Protein AF-A0A6F9DZC9-F1 (afdb_monomer_lite)

Secondary structure (DSSP, 8-state):
-PPPPHHHHHHHHHHHHHHHHHHHHTT--HHHHHHHHHHHHHHHHHHHHTT--HHHHH---

Sequence (61 aa):
MTRLDDTTEKTINRVVLDCEVFWILRNIPRTQVDEMKAELEQHLREAVRDGKTVTDVVGAL

Foldseek 3Di:
DDDDDPVQLVVLVVVLVVVLVVCVVVVNDPVVNVVVSVVSSVVSVVCVVVVHGSCVVVPDD

Radius of gyration: 12.07 Å; chains: 1; bounding box: 24×22×33 Å

Structure (mmCIF, N/CA/C/O backbone):
data_AF-A0A6F9DZC9-F1
#
_entry.id   AF-A0A6F9DZC9-F1
#
loop_
_atom_site.group_PDB
_atom_site.id
_atom_site.type_symbol
_atom_site.label_atom_id
_atom_site.label_alt_id
_atom_site.label_comp_id
_atom_site.label_asym_id
_atom_site.label_entity_id
_atom_site.label_seq_id
_atom_site.pdbx_PDB_ins_code
_atom_site.Cartn_x
_atom_site.Cartn_y
_atom_site.Cartn_z
_atom_site.occupancy
_atom_site.B_iso_or_equiv
_atom_site.auth_seq_id
_atom_site.auth_comp_id
_atom_site.auth_asym_id
_atom_site.auth_atom_id
_atom_site.pdbx_PDB_model_num
ATOM 1 N N . MET A 1 1 ? -2.995 12.375 17.672 1.00 49.25 1 MET A N 1
ATOM 2 C CA . MET A 1 1 ? -2.677 11.505 16.522 1.00 49.25 1 MET A CA 1
ATOM 3 C C . MET A 1 1 ? -2.449 10.104 17.069 1.00 49.25 1 MET A C 1
ATOM 5 O O . MET A 1 1 ? -1.494 9.911 17.810 1.00 49.25 1 MET A O 1
ATOM 9 N N . THR A 1 2 ? -3.387 9.184 16.844 1.00 64.50 2 THR A N 1
ATOM 10 C CA . THR A 1 2 ? -3.384 7.850 17.470 1.00 64.50 2 THR A CA 1
ATOM 11 C C . THR A 1 2 ? -2.400 6.938 16.740 1.00 64.50 2 THR A C 1
ATOM 13 O O . THR A 1 2 ? -2.401 6.876 15.511 1.00 64.50 2 THR A O 1
ATOM 16 N N . ARG A 1 3 ? -1.518 6.275 17.490 1.00 80.31 3 ARG A N 1
ATOM 17 C CA . ARG A 1 3 ? -0.588 5.271 16.960 1.00 80.31 3 ARG A CA 1
ATOM 18 C C . ARG A 1 3 ? -1.388 4.028 16.552 1.00 80.31 3 ARG A C 1
ATOM 20 O O . ARG A 1 3 ? -2.267 3.624 17.307 1.00 80.31 3 ARG A O 1
ATOM 27 N N . LEU A 1 4 ? -1.096 3.458 15.382 1.00 84.81 4 LEU A N 1
ATOM 28 C CA . LEU A 1 4 ? -1.686 2.185 14.956 1.00 84.81 4 LEU A CA 1
ATOM 29 C C . LEU A 1 4 ? -1.173 1.061 15.860 1.00 84.81 4 LEU A C 1
ATOM 31 O O . LEU A 1 4 ? -0.028 1.111 16.317 1.00 84.81 4 LEU A O 1
ATOM 35 N N . ASP A 1 5 ? -2.018 0.073 16.138 1.00 92.19 5 ASP A N 1
ATOM 36 C CA . ASP A 1 5 ? -1.584 -1.118 16.859 1.00 92.19 5 ASP A CA 1
ATOM 37 C C . ASP A 1 5 ? -0.704 -2.017 15.971 1.00 92.19 5 ASP A C 1
ATOM 39 O O . ASP A 1 5 ? -0.748 -1.966 14.738 1.00 92.19 5 ASP A O 1
ATOM 43 N N . ASP A 1 6 ? 0.095 -2.867 16.612 1.00 92.88 6 ASP A N 1
ATOM 44 C CA . ASP A 1 6 ? 1.077 -3.712 15.928 1.00 92.88 6 ASP A CA 1
ATOM 45 C C . ASP A 1 6 ? 0.444 -4.744 14.979 1.00 92.88 6 ASP A C 1
ATOM 47 O O . ASP A 1 6 ? 1.104 -5.204 14.044 1.00 92.88 6 ASP A O 1
ATOM 51 N N . THR A 1 7 ? -0.812 -5.142 15.209 1.00 93.50 7 THR A N 1
ATOM 52 C CA . THR A 1 7 ? -1.515 -6.093 14.333 1.00 93.50 7 THR A CA 1
ATOM 53 C C . THR A 1 7 ? -1.905 -5.402 13.039 1.00 93.50 7 THR A C 1
ATOM 55 O O . THR A 1 7 ? -1.606 -5.910 11.959 1.00 93.50 7 THR A O 1
ATOM 58 N N . THR A 1 8 ? -2.494 -4.213 13.147 1.00 93.50 8 THR A N 1
ATOM 59 C CA . THR A 1 8 ? -2.828 -3.367 12.000 1.00 93.50 8 THR A CA 1
ATOM 60 C C . THR A 1 8 ? -1.593 -3.084 11.147 1.00 93.50 8 THR A C 1
ATOM 62 O O . THR A 1 8 ? -1.625 -3.287 9.933 1.00 93.50 8 THR A O 1
ATOM 65 N N . GLU A 1 9 ? -0.481 -2.680 11.765 1.00 95.38 9 GLU A N 1
ATOM 66 C CA . GLU A 1 9 ? 0.745 -2.350 11.030 1.00 95.38 9 GLU A CA 1
ATOM 67 C C . GLU A 1 9 ? 1.315 -3.570 10.286 1.00 95.38 9 GLU A C 1
ATOM 69 O O . GLU A 1 9 ? 1.748 -3.465 9.139 1.00 95.38 9 GLU A O 1
ATOM 74 N N . LYS A 1 10 ? 1.263 -4.765 10.893 1.00 95.38 10 LYS A N 1
ATOM 75 C CA . LYS A 1 10 ? 1.652 -6.017 10.219 1.00 95.38 10 LYS A CA 1
ATOM 76 C C . LYS A 1 10 ? 0.765 -6.324 9.018 1.00 95.38 10 LYS A C 1
ATOM 78 O O . LYS A 1 10 ? 1.285 -6.745 7.986 1.00 95.38 10 LYS A O 1
ATOM 83 N N . THR A 1 11 ? -0.543 -6.108 9.138 1.00 95.00 11 THR A N 1
ATOM 84 C CA . THR A 1 11 ? -1.490 -6.316 8.037 1.00 95.00 11 THR A CA 1
ATOM 85 C C . THR A 1 11 ? -1.215 -5.359 6.879 1.00 95.00 11 THR A C 1
ATOM 87 O O . THR A 1 11 ? -1.133 -5.808 5.738 1.00 95.00 11 THR A O 1
ATOM 90 N N . ILE A 1 12 ? -0.994 -4.069 7.160 1.00 95.81 12 ILE A N 1
ATOM 91 C CA . ILE A 1 12 ? -0.618 -3.075 6.140 1.00 95.81 12 ILE A CA 1
ATOM 92 C C . ILE A 1 12 ? 0.664 -3.511 5.427 1.00 95.81 12 ILE A C 1
ATOM 94 O O . ILE A 1 12 ? 0.675 -3.630 4.204 1.00 95.81 12 ILE A O 1
ATOM 98 N N . ASN A 1 13 ? 1.716 -3.836 6.183 1.00 96.19 13 ASN A N 1
ATOM 99 C CA . ASN A 1 13 ? 2.991 -4.276 5.613 1.00 96.19 13 ASN A CA 1
ATOM 100 C C . ASN A 1 13 ? 2.844 -5.532 4.747 1.00 96.19 13 ASN A C 1
ATOM 102 O O . ASN A 1 13 ? 3.502 -5.652 3.716 1.00 96.19 13 ASN A O 1
ATOM 106 N N . ARG A 1 14 ? 1.974 -6.467 5.148 1.00 95.94 14 ARG A N 1
ATOM 107 C CA . ARG A 1 14 ? 1.715 -7.681 4.375 1.00 95.94 14 ARG A CA 1
ATOM 108 C C . ARG A 1 14 ? 1.052 -7.367 3.036 1.00 95.94 14 ARG A C 1
ATOM 110 O O . ARG A 1 14 ? 1.529 -7.846 2.014 1.00 95.94 14 ARG A O 1
ATOM 117 N N . VAL A 1 15 ? 0.002 -6.551 3.047 1.00 95.62 15 VAL A N 1
ATOM 118 C CA . VAL A 1 15 ? -0.720 -6.143 1.832 1.00 95.62 15 VAL A CA 1
ATOM 119 C C . VAL A 1 15 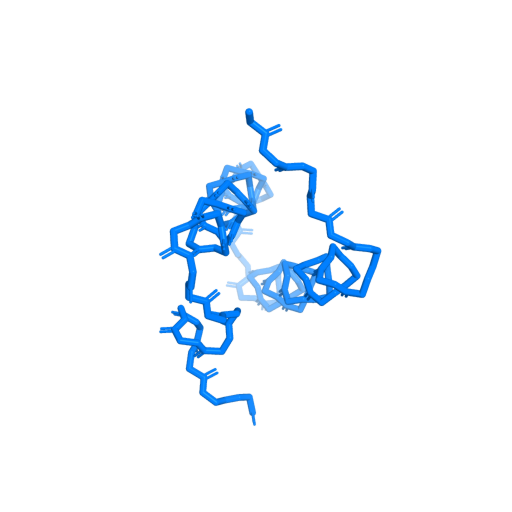? 0.200 -5.383 0.881 1.00 95.62 15 VAL A C 1
ATOM 121 O O . VAL A 1 15 ? 0.260 -5.703 -0.302 1.00 95.62 15 VAL A O 1
ATOM 124 N N . VAL A 1 16 ? 0.972 -4.429 1.404 1.00 96.75 16 VAL A N 1
ATOM 125 C CA . VAL A 1 16 ? 1.929 -3.648 0.611 1.00 96.75 16 VAL A CA 1
ATOM 126 C C . VAL A 1 16 ? 2.975 -4.557 -0.042 1.00 96.75 16 VAL A C 1
ATOM 128 O O . VAL A 1 16 ? 3.259 -4.401 -1.228 1.00 96.75 16 VAL A O 1
ATOM 131 N N . LEU A 1 17 ? 3.500 -5.544 0.692 1.00 96.88 17 LEU A N 1
ATOM 132 C CA . LEU A 1 17 ? 4.448 -6.519 0.151 1.00 96.88 17 LEU A CA 1
ATOM 133 C C . LEU A 1 17 ? 3.824 -7.393 -0.948 1.00 96.88 17 LEU A C 1
ATOM 135 O O . LEU A 1 17 ? 4.459 -7.630 -1.975 1.00 96.88 17 LEU A O 1
ATOM 139 N N . ASP A 1 18 ? 2.593 -7.869 -0.752 1.00 95.88 18 ASP A N 1
ATOM 140 C CA . ASP A 1 18 ? 1.895 -8.690 -1.746 1.00 95.88 18 ASP A CA 1
ATOM 141 C C . ASP A 1 18 ? 1.639 -7.887 -3.044 1.00 95.88 18 ASP A C 1
ATOM 143 O O . ASP A 1 18 ? 1.855 -8.400 -4.148 1.00 95.88 18 ASP A O 1
ATOM 147 N N . CYS A 1 19 ? 1.281 -6.602 -2.930 1.00 96.06 19 CYS A N 1
ATOM 148 C CA . CYS A 1 19 ? 1.155 -5.688 -4.070 1.00 96.06 19 CYS A CA 1
ATOM 149 C C . CYS A 1 19 ? 2.497 -5.421 -4.769 1.00 96.06 19 CYS A C 1
ATOM 151 O O . CYS A 1 19 ? 2.568 -5.494 -5.996 1.00 96.06 19 CYS A O 1
ATOM 153 N N . GLU A 1 20 ? 3.565 -5.166 -4.007 1.00 97.50 20 GLU A N 1
ATOM 154 C CA . GLU A 1 20 ? 4.918 -4.955 -4.536 1.00 97.50 20 GLU A CA 1
ATOM 155 C C . GLU A 1 20 ? 5.371 -6.151 -5.385 1.00 97.50 20 GLU A C 1
ATOM 157 O O . GLU A 1 20 ? 5.784 -5.985 -6.537 1.00 97.50 20 GLU A O 1
ATOM 162 N N . VAL A 1 21 ? 5.223 -7.370 -4.855 1.00 97.38 21 VAL A N 1
ATOM 163 C CA . VAL A 1 21 ? 5.549 -8.607 -5.579 1.00 97.38 21 VAL A CA 1
ATOM 164 C C . VAL A 1 21 ? 4.723 -8.721 -6.859 1.00 97.38 21 VAL A C 1
ATOM 166 O O . VAL A 1 21 ? 5.277 -9.016 -7.921 1.00 97.38 21 VAL A O 1
ATOM 169 N N . PHE A 1 22 ? 3.416 -8.457 -6.789 1.00 96.50 22 PHE A N 1
ATOM 170 C CA . PHE A 1 22 ? 2.546 -8.501 -7.961 1.00 96.50 22 PHE A CA 1
ATOM 171 C C . PHE A 1 22 ? 2.994 -7.517 -9.052 1.00 96.50 22 PHE A C 1
ATOM 173 O O . PHE A 1 22 ? 3.114 -7.905 -10.215 1.00 96.50 22 PHE A O 1
ATOM 180 N N . TRP A 1 23 ? 3.295 -6.265 -8.705 1.00 97.94 23 TRP A N 1
ATOM 181 C CA . TRP A 1 23 ? 3.726 -5.249 -9.670 1.00 97.94 23 TRP A CA 1
ATOM 182 C C . TRP A 1 23 ? 5.072 -5.576 -10.316 1.00 97.94 23 TRP A C 1
ATOM 184 O O . TRP A 1 23 ? 5.216 -5.435 -11.535 1.00 97.94 23 TRP A O 1
ATOM 194 N N . ILE A 1 24 ? 6.025 -6.095 -9.536 1.00 97.50 24 ILE A N 1
ATOM 195 C CA . ILE A 1 24 ? 7.319 -6.560 -10.053 1.00 97.50 24 ILE A CA 1
ATOM 196 C C . ILE A 1 24 ? 7.116 -7.699 -11.060 1.00 97.50 24 ILE A C 1
ATOM 198 O O . ILE A 1 24 ? 7.681 -7.659 -12.153 1.00 97.50 24 ILE A O 1
ATOM 202 N N . LEU A 1 25 ? 6.264 -8.682 -10.744 1.00 98.12 25 LEU A N 1
ATOM 203 C CA . LEU A 1 25 ? 5.949 -9.792 -11.656 1.00 98.12 25 LEU A CA 1
ATOM 204 C C . LEU A 1 25 ? 5.253 -9.329 -12.948 1.00 98.12 25 LEU A C 1
ATOM 206 O O . LEU A 1 25 ? 5.308 -10.022 -13.964 1.00 98.12 25 LEU A O 1
ATOM 210 N N . ARG A 1 26 ? 4.617 -8.154 -12.932 1.00 97.81 26 ARG A N 1
ATOM 211 C CA . ARG A 1 26 ? 3.990 -7.519 -14.103 1.00 97.81 26 ARG A CA 1
ATOM 212 C C . ARG A 1 26 ? 4.938 -6.593 -14.872 1.00 97.81 26 ARG A C 1
ATOM 214 O O . ARG A 1 26 ? 4.489 -5.930 -15.802 1.00 97.81 26 ARG A O 1
ATOM 221 N N . ASN A 1 27 ? 6.232 -6.595 -14.539 1.00 98.00 27 ASN A N 1
ATOM 222 C CA . ASN A 1 27 ? 7.276 -5.770 -15.155 1.00 98.00 27 ASN A CA 1
ATOM 223 C C . ASN A 1 27 ? 7.040 -4.256 -15.023 1.00 98.00 27 ASN A C 1
ATOM 225 O O . ASN A 1 27 ? 7.464 -3.487 -15.887 1.00 98.00 27 ASN A O 1
ATOM 229 N N . ILE A 1 28 ? 6.385 -3.813 -13.944 1.00 98.06 28 ILE A N 1
ATOM 230 C CA . ILE A 1 28 ? 6.339 -2.385 -13.619 1.00 98.06 28 ILE A CA 1
ATOM 231 C C . ILE A 1 28 ? 7.763 -1.928 -13.234 1.00 98.06 28 ILE A C 1
ATOM 233 O O . ILE A 1 28 ? 8.438 -2.629 -12.472 1.00 98.06 28 ILE A O 1
ATOM 237 N N . PRO A 1 29 ? 8.262 -0.789 -13.756 1.00 98.31 29 PRO A N 1
ATOM 238 C CA . PRO A 1 29 ? 9.579 -0.269 -13.400 1.00 98.31 29 PRO A CA 1
ATOM 239 C C . PRO A 1 29 ? 9.738 -0.076 -11.890 1.00 98.31 29 PRO A C 1
ATOM 241 O O . PRO A 1 29 ? 8.842 0.450 -11.237 1.00 98.31 29 PRO A O 1
ATOM 244 N N . ARG A 1 30 ? 10.904 -0.434 -11.337 1.00 96.25 30 ARG A N 1
ATOM 245 C CA . ARG A 1 30 ? 11.156 -0.353 -9.883 1.00 96.25 30 ARG A CA 1
ATOM 246 C C . ARG A 1 30 ? 10.890 1.028 -9.291 1.00 96.25 30 ARG A C 1
ATOM 248 O O . ARG A 1 30 ? 10.256 1.113 -8.255 1.00 96.25 30 ARG A O 1
ATOM 255 N N . THR A 1 31 ? 11.294 2.092 -9.982 1.00 97.50 31 THR A N 1
ATOM 256 C CA . THR A 1 31 ? 11.042 3.469 -9.531 1.00 97.50 31 THR A CA 1
ATOM 257 C C . THR A 1 31 ? 9.550 3.759 -9.383 1.00 97.50 31 THR A C 1
ATOM 259 O O . THR A 1 31 ? 9.141 4.399 -8.425 1.00 97.50 31 THR A O 1
ATOM 262 N N . GLN A 1 32 ? 8.729 3.235 -10.295 1.00 98.25 32 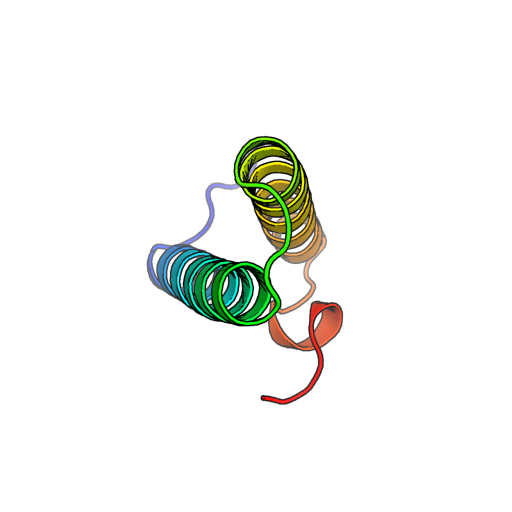GLN A N 1
ATOM 263 C CA . GLN A 1 32 ? 7.278 3.370 -10.224 1.00 98.25 32 GLN A CA 1
ATOM 264 C C . GLN A 1 32 ? 6.684 2.482 -9.120 1.00 98.25 32 GLN A C 1
ATOM 266 O O . GLN A 1 32 ? 5.761 2.900 -8.430 1.00 98.25 32 GLN A O 1
ATOM 271 N N . VAL A 1 33 ? 7.225 1.275 -8.914 1.00 98.19 33 VAL A N 1
ATOM 272 C CA . VAL A 1 33 ? 6.836 0.402 -7.792 1.00 98.19 33 VAL A CA 1
ATOM 273 C C . VAL A 1 33 ? 7.095 1.086 -6.449 1.00 98.19 33 VAL A C 1
ATOM 275 O O . VAL A 1 33 ? 6.228 1.031 -5.583 1.00 98.19 33 VAL A O 1
ATOM 278 N N . ASP A 1 34 ? 8.237 1.755 -6.284 1.00 98.00 34 ASP A N 1
ATOM 279 C CA . ASP A 1 34 ? 8.591 2.459 -5.047 1.00 98.00 34 ASP A CA 1
ATOM 280 C C . ASP A 1 34 ? 7.611 3.606 -4.742 1.00 98.00 34 ASP A C 1
ATOM 282 O O . ASP A 1 34 ? 7.158 3.753 -3.604 1.00 98.00 34 ASP A O 1
ATOM 286 N N . GLU A 1 35 ? 7.229 4.381 -5.762 1.00 98.12 35 GLU A N 1
ATOM 287 C CA . GLU A 1 35 ? 6.224 5.448 -5.648 1.00 98.12 35 GLU A CA 1
ATOM 288 C C . GLU A 1 35 ? 4.847 4.885 -5.271 1.00 98.12 35 GLU A C 1
ATOM 290 O O . GLU A 1 35 ? 4.240 5.316 -4.289 1.00 98.12 35 GLU A O 1
ATOM 295 N N . MET A 1 36 ? 4.382 3.863 -5.998 1.00 97.75 36 MET A N 1
ATOM 296 C CA . MET A 1 36 ? 3.086 3.220 -5.754 1.00 97.75 36 MET A CA 1
ATOM 297 C C . MET A 1 36 ? 3.018 2.557 -4.375 1.00 97.75 36 MET A C 1
ATOM 299 O O . MET A 1 36 ? 1.980 2.585 -3.713 1.00 97.75 36 MET A O 1
ATOM 303 N N . LYS A 1 37 ? 4.128 1.965 -3.927 1.00 97.69 37 LYS A N 1
ATOM 304 C CA . LYS A 1 37 ? 4.274 1.384 -2.592 1.00 97.69 37 LYS A CA 1
ATOM 305 C C . LYS A 1 37 ? 4.102 2.445 -1.510 1.00 97.69 37 LYS A C 1
ATOM 307 O O . LYS A 1 37 ? 3.310 2.239 -0.593 1.00 97.69 37 LYS A O 1
ATOM 312 N N . ALA A 1 38 ? 4.816 3.565 -1.629 1.00 97.88 38 ALA A N 1
ATOM 313 C CA . ALA A 1 38 ? 4.746 4.654 -0.659 1.00 97.88 38 ALA A CA 1
ATOM 314 C C . ALA A 1 38 ? 3.331 5.251 -0.576 1.00 97.88 38 ALA A C 1
ATOM 316 O O . ALA A 1 38 ? 2.813 5.462 0.523 1.00 97.88 38 ALA A O 1
ATOM 317 N N . GLU A 1 39 ? 2.685 5.457 -1.726 1.00 97.31 39 GLU A N 1
ATOM 318 C CA . GLU A 1 39 ? 1.314 5.967 -1.799 1.00 97.31 39 GLU A CA 1
ATOM 319 C C . GLU A 1 39 ? 0.303 4.991 -1.174 1.00 97.31 39 GLU A C 1
ATOM 321 O O . GLU A 1 39 ? -0.529 5.391 -0.356 1.00 97.31 39 GLU A O 1
ATOM 326 N N . LEU A 1 40 ? 0.393 3.694 -1.492 1.00 96.75 40 LEU A N 1
ATOM 327 C CA . LEU A 1 40 ? -0.486 2.674 -0.914 1.00 96.75 40 LEU A CA 1
ATOM 328 C C . LEU A 1 40 ? -0.320 2.577 0.609 1.00 96.75 40 LEU A C 1
ATOM 330 O O . LEU A 1 40 ? -1.308 2.525 1.344 1.00 96.75 40 LEU A O 1
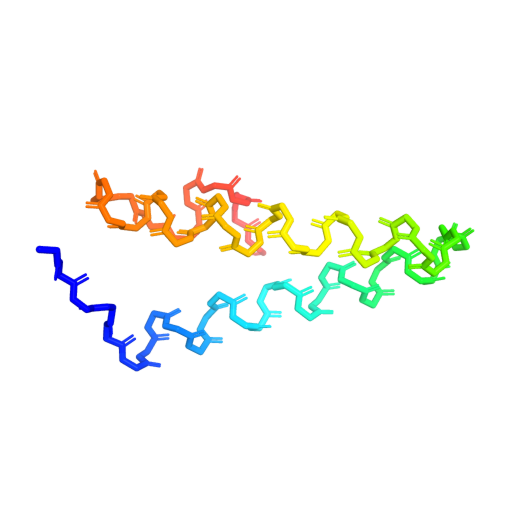ATOM 334 N N . GLU A 1 41 ? 0.922 2.569 1.092 1.00 97.38 41 GLU A N 1
ATOM 335 C CA . GLU A 1 41 ? 1.238 2.514 2.518 1.00 97.38 41 GLU A CA 1
ATOM 336 C C . GLU A 1 41 ? 0.665 3.728 3.268 1.00 97.38 41 GLU A C 1
ATOM 338 O O . GLU A 1 41 ? 0.085 3.579 4.348 1.00 97.38 41 GLU A O 1
ATOM 343 N N . GLN A 1 42 ? 0.769 4.925 2.681 1.00 96.56 42 GLN A N 1
ATOM 344 C CA . GLN A 1 42 ? 0.158 6.135 3.225 1.00 96.56 42 GLN A CA 1
ATOM 345 C C . GLN A 1 42 ? -1.371 6.013 3.290 1.00 96.56 42 GLN A C 1
ATOM 347 O O . GLN A 1 42 ? -1.944 6.178 4.372 1.00 96.56 42 GLN A O 1
ATOM 352 N N . HIS A 1 43 ? -2.025 5.671 2.177 1.00 95.62 43 HIS A N 1
ATOM 353 C CA . HIS A 1 43 ? -3.486 5.578 2.108 1.00 95.62 43 HIS A CA 1
ATOM 354 C C . HIS A 1 43 ? -4.063 4.548 3.082 1.00 95.62 43 HIS A C 1
ATOM 356 O O . HIS A 1 43 ? -5.079 4.807 3.726 1.00 95.62 43 HIS A O 1
ATOM 362 N N . LEU A 1 44 ? -3.408 3.396 3.242 1.00 96.25 44 LEU A N 1
ATOM 363 C CA . LEU A 1 44 ? -3.839 2.378 4.198 1.00 96.25 44 LEU A CA 1
ATOM 364 C C . LEU A 1 44 ? -3.772 2.883 5.642 1.00 96.25 44 LEU A C 1
ATOM 366 O O . LEU A 1 44 ? -4.711 2.684 6.415 1.00 96.25 44 LEU A O 1
ATOM 370 N N . ARG A 1 45 ? -2.689 3.574 6.013 1.00 96.19 45 ARG A N 1
ATOM 371 C CA . ARG A 1 45 ? -2.549 4.136 7.363 1.00 96.19 45 ARG A CA 1
ATOM 372 C C . ARG A 1 45 ? -3.550 5.253 7.633 1.00 96.19 45 ARG A C 1
ATOM 374 O O . ARG A 1 45 ? -4.054 5.349 8.751 1.00 96.19 45 ARG A O 1
ATOM 381 N N . GLU A 1 46 ? -3.824 6.100 6.646 1.00 95.81 46 GLU A N 1
ATOM 382 C CA . GLU A 1 46 ? -4.842 7.153 6.742 1.00 95.81 46 GLU A CA 1
ATOM 383 C C . GLU A 1 46 ? -6.242 6.554 6.885 1.00 95.81 46 GLU A C 1
ATOM 385 O O . GLU A 1 46 ? -6.951 6.895 7.827 1.00 95.81 46 GLU A O 1
ATOM 390 N N . ALA A 1 47 ? -6.592 5.569 6.056 1.00 94.50 47 ALA A N 1
ATOM 391 C CA . ALA A 1 47 ? -7.881 4.890 6.132 1.00 94.50 47 ALA A CA 1
ATOM 392 C C . ALA A 1 47 ? -8.136 4.269 7.514 1.00 94.50 47 ALA A C 1
ATOM 394 O O . ALA A 1 47 ? -9.232 4.414 8.057 1.00 94.50 47 ALA A O 1
ATOM 395 N N . VAL A 1 48 ? -7.127 3.630 8.117 1.00 95.25 48 VAL A N 1
ATOM 396 C CA . VAL A 1 48 ? -7.281 3.071 9.468 1.00 95.25 48 VAL A CA 1
ATOM 397 C C . VAL A 1 48 ? -7.425 4.158 10.529 1.00 95.25 48 VAL A C 1
ATOM 399 O O . VAL A 1 48 ? -8.227 4.016 11.453 1.00 95.25 48 VAL A O 1
ATOM 402 N N . ARG A 1 49 ? -6.703 5.276 10.401 1.00 93.69 49 ARG A N 1
ATOM 403 C CA . ARG A 1 49 ? -6.886 6.428 11.301 1.00 93.69 49 ARG A CA 1
ATOM 404 C C . ARG A 1 49 ? -8.292 7.019 11.202 1.00 93.69 49 ARG A C 1
ATOM 406 O O . ARG A 1 49 ? -8.805 7.485 12.216 1.00 93.69 49 AR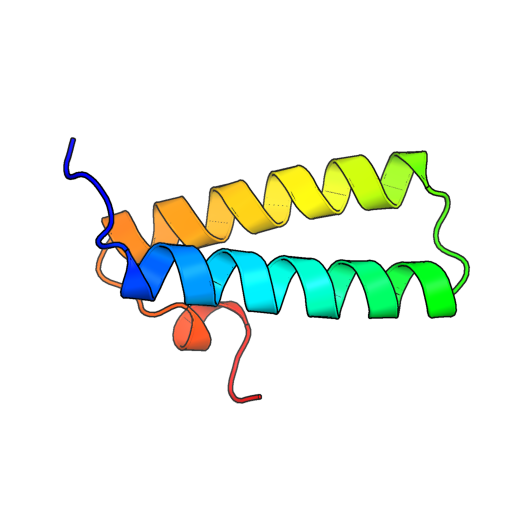G A O 1
ATOM 413 N N . ASP A 1 50 ? -8.911 6.926 10.031 1.00 94.31 50 ASP A N 1
ATOM 414 C CA . ASP A 1 50 ? -10.295 7.334 9.778 1.00 94.31 50 ASP A CA 1
ATOM 415 C C . ASP A 1 50 ? -11.332 6.274 10.203 1.00 94.31 50 ASP A C 1
ATOM 417 O O . ASP A 1 50 ? -12.532 6.449 9.987 1.00 94.31 50 ASP A O 1
ATOM 421 N N . GLY A 1 51 ? -10.893 5.173 10.824 1.00 94.31 51 GLY A N 1
ATOM 422 C CA . GLY A 1 51 ? -11.759 4.121 11.359 1.00 94.31 51 GLY A CA 1
ATOM 423 C C . GLY A 1 51 ? -12.174 3.051 10.347 1.00 94.31 51 GLY A C 1
ATOM 424 O O . GLY A 1 51 ? -13.044 2.239 10.660 1.00 94.31 51 GLY A O 1
ATOM 425 N N . LYS A 1 52 ? -11.571 3.028 9.152 1.00 93.62 52 LYS A N 1
ATOM 426 C CA . LYS A 1 52 ? -11.769 1.957 8.165 1.00 93.62 52 LYS A CA 1
ATOM 427 C C . LYS A 1 52 ? -10.838 0.782 8.442 1.00 93.62 52 LYS A C 1
ATOM 429 O O . LYS A 1 52 ? -9.800 0.914 9.087 1.00 93.62 52 LYS A O 1
ATOM 434 N N . THR A 1 53 ? -11.181 -0.381 7.914 1.00 91.38 53 THR A N 1
ATOM 435 C CA . THR A 1 53 ? -10.292 -1.542 7.918 1.00 91.38 53 THR A CA 1
ATOM 436 C C . THR A 1 53 ? -9.410 -1.552 6.672 1.00 91.38 53 THR A C 1
ATOM 438 O O . THR A 1 53 ? -9.747 -0.965 5.645 1.00 91.38 53 THR A O 1
ATOM 441 N N . VAL A 1 54 ? -8.283 -2.268 6.726 1.00 91.06 54 VAL A N 1
ATOM 442 C CA . VAL A 1 54 ? -7.432 -2.487 5.542 1.00 91.06 54 VAL A CA 1
ATOM 443 C C . VAL A 1 54 ? -8.231 -3.130 4.398 1.00 91.06 54 VAL A C 1
ATOM 445 O O . VAL A 1 54 ? -8.100 -2.721 3.246 1.00 91.06 54 VAL A O 1
ATOM 448 N N . THR A 1 55 ? -9.115 -4.078 4.715 1.00 87.56 55 THR A N 1
ATOM 449 C CA . THR A 1 55 ? -9.994 -4.760 3.752 1.00 87.56 55 THR A CA 1
ATOM 450 C C . THR A 1 55 ? -11.010 -3.838 3.080 1.00 87.56 55 THR A C 1
ATOM 452 O O . THR A 1 55 ? -11.385 -4.096 1.941 1.00 87.56 55 THR A O 1
ATOM 455 N N . ASP A 1 56 ? -11.418 -2.736 3.717 1.00 87.75 56 ASP A N 1
ATOM 456 C CA . ASP A 1 56 ? -12.310 -1.756 3.078 1.00 87.75 56 ASP A CA 1
ATOM 457 C C . ASP A 1 56 ? -11.615 -0.997 1.936 1.00 87.75 56 ASP A C 1
ATOM 459 O O . ASP A 1 56 ? -12.283 -0.470 1.049 1.00 87.75 56 ASP A O 1
ATOM 463 N N . VAL A 1 57 ? -10.278 -0.925 1.958 1.00 84.25 57 VAL A N 1
ATOM 464 C CA . VAL A 1 57 ? -9.478 -0.200 0.957 1.00 84.25 57 VAL A CA 1
ATOM 465 C C . VAL A 1 57 ? -9.095 -1.101 -0.211 1.00 84.25 57 VAL A C 1
ATOM 467 O O . VAL A 1 57 ? -9.233 -0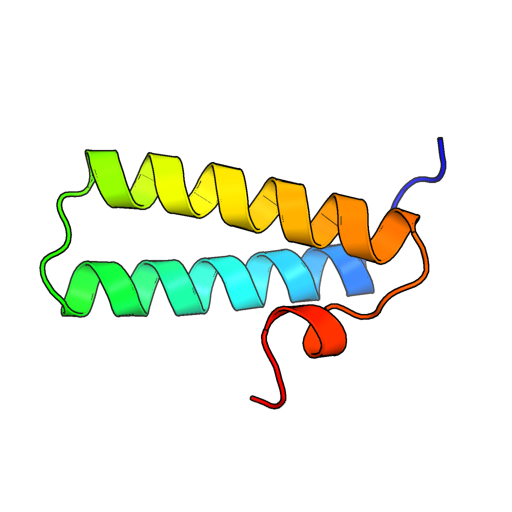.698 -1.363 1.00 84.25 57 VAL A O 1
ATOM 470 N N . VAL A 1 58 ? -8.609 -2.313 0.073 1.00 84.06 58 VAL A N 1
ATOM 471 C CA . VAL A 1 58 ? -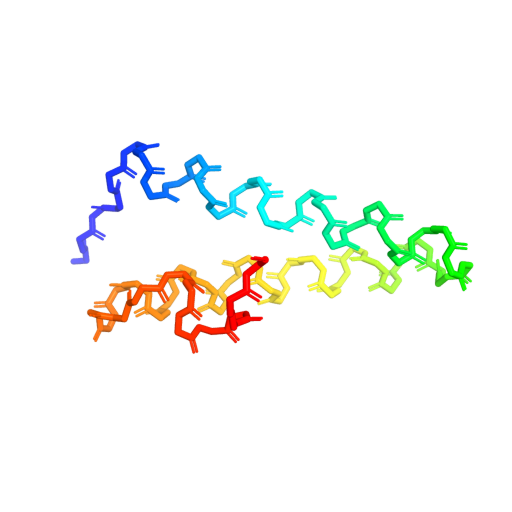8.102 -3.231 -0.967 1.00 84.06 58 VAL A CA 1
ATOM 472 C C . VAL A 1 58 ? -9.126 -4.264 -1.433 1.00 84.06 58 VAL A C 1
ATOM 474 O O . VAL A 1 58 ? -8.881 -4.970 -2.408 1.00 84.06 58 VAL A O 1
ATOM 477 N N . GLY A 1 59 ? -10.284 -4.331 -0.776 1.00 79.69 59 GLY A N 1
ATOM 478 C CA . GLY A 1 59 ? -11.281 -5.371 -0.997 1.00 79.69 59 GLY A CA 1
ATOM 479 C C . GLY A 1 59 ? -10.957 -6.665 -0.247 1.00 79.69 59 GLY A C 1
ATOM 480 O O . GLY A 1 59 ? -9.967 -6.771 0.481 1.00 79.69 59 GLY A O 1
ATOM 481 N N . ALA A 1 60 ? -11.830 -7.661 -0.405 1.00 67.81 60 ALA A N 1
ATOM 482 C CA . ALA A 1 60 ? -11.579 -8.997 0.121 1.00 67.81 60 ALA A CA 1
ATOM 483 C C . ALA A 1 60 ? -10.425 -9.655 -0.656 1.00 67.81 60 ALA A C 1
ATOM 485 O O . ALA A 1 60 ? -10.451 -9.675 -1.888 1.00 67.81 60 ALA A O 1
ATOM 486 N N . LEU A 1 61 ? -9.436 -10.162 0.086 1.00 57.75 61 LEU A N 1
ATOM 487 C CA . LEU A 1 61 ? -8.332 -10.985 -0.419 1.00 57.75 61 LEU A CA 1
ATOM 488 C C . LEU A 1 61 ? -8.802 -12.407 -0.748 1.00 57.75 61 LEU A C 1
ATOM 490 O O . LEU A 1 61 ? -9.636 -12.938 0.023 1.00 57.75 61 LEU A O 1
#

pLDDT: mean 92.32, std 9.78, range [49.25, 98.31]

Organism: NCBI:txid2055160